Protein AF-A0A954RJ86-F1 (afdb_monomer_lite)

Sequence (97 aa):
MSSAEKCPRCGFANVAAQQMMDEFKQRASEQLKIPASTIGAQTLLLELPVDSLGLVEFVTELERDHNVSLLEQAWSEDVTCGDIVRIVLQSKNPRQD

Foldseek 3Di:
DDDQDADPVQRHRPVLLVVLQVVLLVLCCVQQVAHSVQADLQAQLVNGPGDPVSSVVSLVVLCVVLVFDCVVPNPDRRDGPNNSSVRSVCSVPVDPD

Structure (mmCIF, N/CA/C/O backbone):
data_AF-A0A954RJ86-F1
#
_entry.id   AF-A0A954RJ86-F1
#
loop_
_atom_site.group_PDB
_atom_site.id
_atom_site.type_symbol
_atom_site.label_atom_id
_atom_site.label_alt_id
_atom_site.label_comp_id
_atom_site.label_asym_id
_atom_site.label_entity_id
_atom_site.label_seq_id
_atom_site.pdbx_PDB_ins_code
_atom_site.Cartn_x
_atom_site.Cartn_y
_atom_site.Cartn_z
_atom_site.occupancy
_atom_site.B_iso_or_equiv
_atom_site.auth_seq_id
_atom_site.auth_comp_id
_atom_site.auth_asym_id
_atom_site.auth_atom_id
_atom_site.pdbx_PDB_model_num
ATOM 1 N N . MET A 1 1 ? 31.175 1.217 -5.696 1.00 38.38 1 MET A N 1
ATOM 2 C CA . MET A 1 1 ? 30.484 0.658 -6.876 1.00 38.38 1 MET A CA 1
ATOM 3 C C . MET A 1 1 ? 29.326 -0.169 -6.339 1.00 38.38 1 MET A C 1
ATOM 5 O O . MET A 1 1 ? 29.560 -1.290 -5.916 1.00 38.38 1 MET A O 1
ATOM 9 N N . SER A 1 2 ? 28.133 0.418 -6.201 1.00 41.88 2 SER A N 1
ATOM 10 C CA . SER A 1 2 ? 26.969 -0.306 -5.668 1.00 41.88 2 SER A CA 1
ATOM 11 C C . SER A 1 2 ? 26.276 -1.038 -6.807 1.00 41.88 2 SER A C 1
ATOM 13 O O . SER A 1 2 ? 25.691 -0.409 -7.687 1.00 41.88 2 SER A O 1
ATOM 15 N N . SER A 1 3 ? 26.400 -2.361 -6.810 1.00 43.50 3 SER A N 1
ATOM 16 C CA . SER A 1 3 ? 25.709 -3.250 -7.736 1.00 43.50 3 SER A CA 1
ATOM 17 C C . SER A 1 3 ? 24.202 -3.148 -7.504 1.00 43.50 3 SER A C 1
ATOM 19 O O . SER A 1 3 ? 23.709 -3.482 -6.431 1.00 43.50 3 SER A O 1
ATOM 21 N N . ALA A 1 4 ? 23.467 -2.666 -8.504 1.00 45.81 4 ALA A N 1
ATOM 22 C CA . ALA A 1 4 ? 22.012 -2.715 -8.516 1.00 45.81 4 ALA A CA 1
ATOM 23 C C . ALA A 1 4 ? 21.570 -4.169 -8.747 1.00 45.81 4 ALA A C 1
ATOM 25 O O . ALA A 1 4 ? 21.379 -4.599 -9.884 1.00 45.81 4 ALA A O 1
ATOM 26 N N . GLU A 1 5 ? 21.459 -4.950 -7.673 1.00 52.56 5 GLU A N 1
ATOM 27 C CA . GLU A 1 5 ? 20.905 -6.303 -7.745 1.00 52.56 5 GLU A CA 1
ATOM 28 C C . GLU A 1 5 ? 19.428 -6.215 -8.149 1.00 52.56 5 GLU A C 1
ATOM 30 O O . GLU A 1 5 ? 18.633 -5.528 -7.516 1.00 52.56 5 GLU A O 1
ATOM 35 N N . LYS A 1 6 ? 19.046 -6.839 -9.262 1.00 49.06 6 LYS A N 1
ATOM 36 C CA . LYS A 1 6 ? 17.656 -6.818 -9.734 1.00 49.06 6 LYS A CA 1
ATOM 37 C C . LYS A 1 6 ? 16.764 -7.575 -8.746 1.00 49.06 6 LYS A C 1
ATOM 39 O O . LYS A 1 6 ? 17.154 -8.624 -8.241 1.00 49.06 6 LYS A O 1
ATOM 44 N N . CYS A 1 7 ? 15.562 -7.062 -8.490 1.00 48.47 7 CYS A N 1
ATOM 45 C CA . CYS A 1 7 ? 14.579 -7.720 -7.634 1.00 48.47 7 CYS A CA 1
ATOM 46 C C . CYS A 1 7 ? 14.209 -9.096 -8.228 1.00 48.47 7 CYS A C 1
ATOM 48 O O . CYS A 1 7 ? 13.723 -9.149 -9.363 1.00 48.47 7 CYS A O 1
ATOM 50 N N . PRO A 1 8 ? 14.379 -10.208 -7.489 1.00 50.75 8 PRO A N 1
ATOM 51 C CA . PRO A 1 8 ? 14.182 -11.561 -8.016 1.00 50.75 8 PRO A CA 1
ATOM 52 C C . PRO A 1 8 ? 12.716 -11.899 -8.329 1.00 50.75 8 PRO A C 1
ATOM 54 O O . PRO A 1 8 ? 12.454 -12.894 -8.996 1.00 50.75 8 PRO A O 1
ATOM 57 N N . ARG A 1 9 ? 11.755 -11.077 -7.877 1.00 49.97 9 ARG A N 1
ATOM 58 C CA . ARG A 1 9 ? 10.315 -11.295 -8.099 1.00 49.97 9 ARG A CA 1
ATOM 59 C C . ARG A 1 9 ? 9.753 -10.532 -9.307 1.00 49.97 9 ARG A C 1
ATOM 61 O O . ARG A 1 9 ? 8.703 -10.911 -9.816 1.00 49.97 9 ARG A O 1
ATOM 68 N N . CYS A 1 10 ? 10.423 -9.476 -9.784 1.00 54.00 10 CYS A N 1
ATOM 69 C CA . CYS A 1 10 ? 9.916 -8.650 -10.893 1.00 54.00 10 CYS A CA 1
ATOM 70 C C . CYS A 1 10 ? 10.969 -8.135 -11.893 1.00 54.00 10 CYS A C 1
ATOM 72 O O . CYS A 1 10 ? 10.594 -7.507 -12.876 1.00 54.00 10 CYS A O 1
ATOM 74 N N . GLY A 1 11 ? 12.269 -8.368 -11.681 1.00 54.28 11 GLY A N 1
ATOM 75 C CA . GLY A 1 11 ? 13.332 -7.992 -12.626 1.00 54.28 11 GLY A CA 1
ATOM 76 C C . GLY A 1 11 ? 13.703 -6.500 -12.671 1.00 54.28 11 GLY A C 1
ATOM 77 O O . GLY A 1 11 ? 14.655 -6.142 -13.366 1.00 54.28 11 GLY A O 1
ATOM 78 N N . PHE A 1 12 ? 13.019 -5.634 -11.912 1.00 55.28 12 PHE A N 1
ATOM 79 C CA . PHE A 1 12 ? 13.352 -4.208 -11.783 1.00 55.28 12 PHE A CA 1
ATOM 80 C C . PHE A 1 12 ? 14.617 -3.983 -10.937 1.00 55.28 12 PHE A C 1
ATOM 82 O O . PHE A 1 12 ? 14.952 -4.794 -10.072 1.00 55.28 12 PHE A O 1
ATOM 89 N N . ALA A 1 13 ? 15.322 -2.867 -11.159 1.00 56.00 13 ALA A N 1
ATOM 90 C CA . ALA A 1 13 ? 16.446 -2.461 -10.311 1.00 56.00 13 ALA A CA 1
ATOM 91 C C . ALA A 1 13 ? 15.970 -2.305 -8.853 1.00 56.00 13 ALA A C 1
ATOM 93 O O . ALA A 1 13 ? 15.019 -1.556 -8.622 1.00 56.00 13 ALA A O 1
ATOM 94 N N . ASN A 1 14 ? 16.620 -2.984 -7.890 1.00 64.69 14 ASN A N 1
ATOM 95 C CA . ASN A 1 14 ? 16.238 -3.005 -6.461 1.00 64.69 14 ASN A CA 1
ATOM 96 C C . ASN A 1 14 ? 15.806 -1.637 -5.927 1.00 64.69 14 ASN A C 1
ATOM 98 O O . ASN A 1 14 ? 14.842 -1.513 -5.185 1.00 64.69 14 ASN A O 1
ATOM 102 N N . VAL A 1 15 ? 16.544 -0.605 -6.335 1.00 69.31 15 VAL A N 1
ATOM 103 C CA . VAL A 1 15 ? 16.436 0.747 -5.796 1.00 69.31 15 VAL 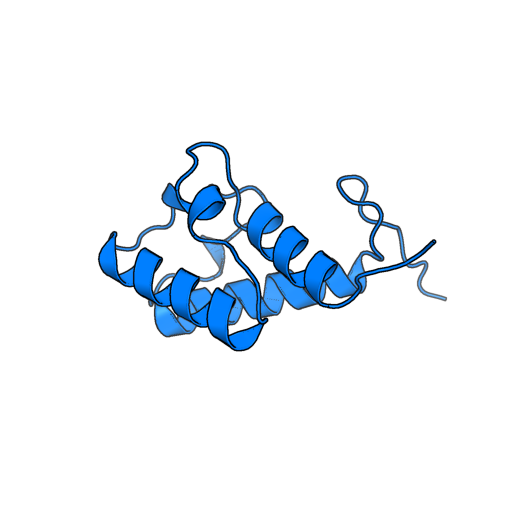A CA 1
ATOM 104 C C . VAL A 1 15 ? 15.098 1.397 -6.141 1.00 69.31 15 VAL A C 1
ATOM 106 O O . VAL A 1 15 ? 14.487 1.983 -5.260 1.00 69.31 15 VAL A O 1
ATOM 109 N N . ALA A 1 16 ? 14.600 1.253 -7.374 1.00 75.69 16 ALA A N 1
ATOM 110 C CA . ALA A 1 16 ? 13.335 1.875 -7.779 1.00 75.69 16 ALA A CA 1
ATOM 111 C C . ALA A 1 16 ? 12.129 1.211 -7.097 1.00 75.69 16 ALA A C 1
ATOM 113 O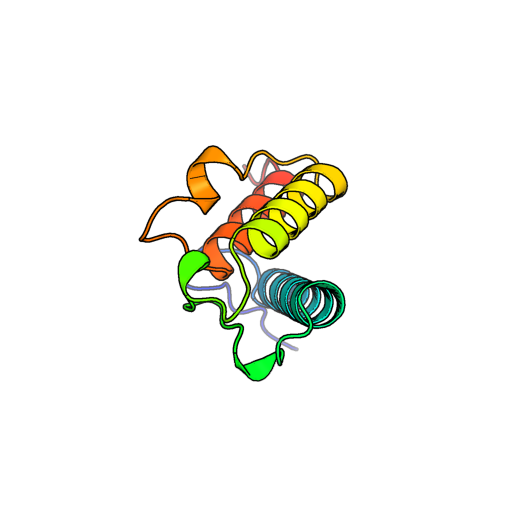 O . ALA A 1 16 ? 11.202 1.891 -6.667 1.00 75.69 16 ALA A O 1
ATOM 114 N N . ALA A 1 17 ? 12.164 -0.119 -6.963 1.00 78.75 17 ALA A N 1
ATOM 115 C CA . ALA A 1 17 ? 11.133 -0.863 -6.248 1.00 78.75 17 ALA A CA 1
ATOM 116 C C . ALA A 1 17 ? 11.145 -0.552 -4.748 1.00 78.75 17 ALA A C 1
ATOM 118 O O . ALA A 1 17 ? 10.087 -0.337 -4.163 1.00 78.75 17 ALA A O 1
ATOM 119 N N . GLN A 1 18 ? 12.334 -0.472 -4.146 1.00 83.06 18 GLN A N 1
ATOM 120 C CA . GLN A 1 18 ? 12.491 -0.113 -2.741 1.00 83.06 18 GLN A CA 1
ATOM 121 C C . GLN A 1 18 ? 12.014 1.319 -2.471 1.00 83.06 18 GLN A C 1
ATOM 123 O O . GLN A 1 18 ? 11.213 1.517 -1.567 1.00 83.06 18 GLN A O 1
ATOM 128 N N . GLN A 1 19 ? 12.421 2.290 -3.294 1.00 85.94 19 GLN A N 1
ATOM 129 C CA . GLN A 1 19 ? 11.980 3.686 -3.180 1.00 85.94 19 GLN A CA 1
ATOM 130 C C . GLN A 1 19 ? 10.460 3.814 -3.298 1.00 85.94 19 GLN A C 1
ATOM 132 O O . GLN A 1 19 ? 9.833 4.449 -2.459 1.00 85.94 19 GLN A O 1
ATOM 137 N N . MET A 1 20 ? 9.852 3.157 -4.289 1.00 88.06 20 MET A N 1
ATOM 138 C CA . MET A 1 20 ? 8.398 3.191 -4.459 1.00 88.06 20 MET A CA 1
ATOM 139 C C . MET A 1 20 ? 7.656 2.485 -3.327 1.00 88.06 20 MET A C 1
ATOM 141 O O . MET A 1 20 ? 6.582 2.925 -2.930 1.00 88.06 20 MET A O 1
ATOM 145 N N . MET A 1 21 ? 8.227 1.414 -2.775 1.00 92.31 21 MET A N 1
ATOM 146 C CA . MET A 1 21 ? 7.675 0.781 -1.585 1.00 92.31 21 MET A CA 1
ATOM 147 C C . MET A 1 21 ? 7.760 1.718 -0.376 1.00 92.31 21 MET A C 1
ATOM 149 O O . MET A 1 21 ? 6.802 1.800 0.383 1.00 92.31 21 MET A O 1
ATOM 153 N N . ASP A 1 22 ? 8.867 2.435 -0.189 1.00 91.12 22 ASP A N 1
ATOM 154 C CA . ASP A 1 22 ? 9.025 3.377 0.921 1.00 91.12 22 ASP A CA 1
ATOM 155 C C . ASP A 1 22 ? 8.053 4.565 0.794 1.00 91.12 22 ASP A C 1
ATOM 157 O O . ASP A 1 22 ? 7.392 4.915 1.772 1.00 91.12 22 ASP A O 1
ATOM 161 N N . GLU A 1 23 ? 7.868 5.103 -0.417 1.00 90.06 23 GLU A N 1
ATOM 162 C CA . GLU A 1 23 ? 6.843 6.115 -0.722 1.00 90.06 23 GLU A CA 1
ATOM 163 C C . GLU A 1 23 ? 5.427 5.595 -0.437 1.00 90.06 23 GLU A C 1
ATOM 165 O O . GLU A 1 23 ? 4.639 6.262 0.238 1.00 90.06 23 GLU A O 1
ATOM 170 N N . PHE A 1 24 ? 5.110 4.377 -0.892 1.00 92.19 24 PHE A N 1
ATOM 171 C CA . PHE A 1 24 ? 3.827 3.728 -0.626 1.00 92.19 24 PHE A CA 1
ATOM 172 C C . PHE A 1 24 ? 3.577 3.589 0.879 1.00 92.19 24 PHE A C 1
ATOM 174 O O . PHE A 1 24 ? 2.502 3.943 1.361 1.00 92.19 24 PHE A O 1
ATOM 181 N N . LYS A 1 25 ? 4.573 3.112 1.639 1.00 93.81 25 LYS A N 1
ATOM 182 C CA . LYS A 1 25 ? 4.477 2.952 3.098 1.00 93.81 25 LYS A CA 1
ATOM 183 C C . LYS A 1 25 ? 4.252 4.278 3.799 1.00 93.81 25 LYS A C 1
ATOM 185 O O . LYS A 1 25 ? 3.409 4.346 4.690 1.00 93.81 25 LYS A O 1
ATOM 190 N N . GLN A 1 26 ? 5.014 5.304 3.427 1.00 91.75 26 GLN A N 1
ATOM 191 C CA . GLN A 1 26 ? 4.889 6.623 4.029 1.00 91.75 26 GLN A CA 1
ATOM 192 C C . GLN A 1 26 ? 3.485 7.178 3.791 1.00 91.75 26 GLN A C 1
ATOM 194 O O . GLN A 1 26 ? 2.799 7.547 4.741 1.00 91.75 26 GLN A O 1
ATOM 199 N N . ARG A 1 27 ? 3.019 7.144 2.541 1.00 91.44 27 ARG A N 1
ATOM 200 C CA . ARG A 1 27 ? 1.708 7.673 2.179 1.00 91.44 27 ARG A CA 1
ATOM 201 C C . ARG A 1 27 ? 0.565 6.903 2.835 1.00 91.44 27 ARG A C 1
ATOM 203 O O . ARG A 1 27 ? -0.329 7.516 3.407 1.00 91.44 27 ARG A O 1
ATOM 210 N N . ALA A 1 28 ? 0.611 5.573 2.801 1.00 91.75 28 ALA A N 1
ATOM 211 C CA . ALA A 1 28 ? -0.370 4.731 3.481 1.00 91.75 28 ALA A CA 1
ATOM 212 C C . ALA A 1 28 ? -0.379 4.989 4.994 1.00 91.75 28 ALA A C 1
ATOM 214 O O . ALA A 1 28 ? -1.442 5.075 5.599 1.00 91.75 28 ALA A O 1
ATOM 215 N N . SER A 1 29 ? 0.791 5.167 5.613 1.00 93.69 29 SER A N 1
ATOM 216 C CA . SER A 1 29 ? 0.890 5.472 7.041 1.00 93.69 29 SER A CA 1
ATOM 217 C C . SER A 1 29 ? 0.271 6.829 7.390 1.00 93.69 29 SER A C 1
ATOM 219 O O . SER A 1 29 ? -0.471 6.927 8.366 1.00 93.69 29 SER A O 1
ATOM 221 N N . GLU A 1 30 ? 0.525 7.857 6.578 1.00 92.62 30 GLU A N 1
ATOM 222 C CA . GLU A 1 30 ? -0.002 9.211 6.778 1.00 92.62 30 GLU A CA 1
ATOM 223 C C . GLU A 1 30 ? -1.517 9.292 6.539 1.00 92.62 30 GLU A C 1
ATOM 225 O O . GLU A 1 30 ? -2.238 9.876 7.350 1.00 92.62 30 GLU A O 1
ATOM 230 N N . GLN A 1 31 ? -2.012 8.685 5.457 1.00 92.50 31 GLN A N 1
ATOM 231 C CA . GLN A 1 31 ? -3.425 8.753 5.075 1.00 92.50 31 GLN A CA 1
ATOM 232 C C . GLN A 1 31 ? -4.301 7.823 5.912 1.00 92.50 31 GLN A C 1
ATOM 234 O O . GLN A 1 31 ? -5.325 8.247 6.447 1.00 92.50 31 GLN A O 1
ATOM 239 N N . LEU A 1 32 ? -3.876 6.568 6.077 1.00 93.00 32 LEU A N 1
ATOM 240 C CA . LEU A 1 32 ? -4.654 5.551 6.787 1.00 93.00 32 LEU A CA 1
ATOM 241 C C . LEU A 1 32 ? -4.421 5.584 8.300 1.00 93.00 32 LEU A C 1
ATOM 243 O O . LEU A 1 32 ? -5.097 4.877 9.043 1.00 93.00 32 LEU A O 1
ATOM 247 N N . LYS A 1 33 ? -3.467 6.399 8.773 1.00 92.69 33 LYS A N 1
ATOM 248 C CA . LYS A 1 33 ? -3.079 6.516 10.189 1.00 92.69 33 LYS A CA 1
ATOM 249 C C . LYS A 1 33 ? -2.649 5.181 10.808 1.00 92.69 33 LYS A C 1
ATOM 251 O O . LYS A 1 33 ? -2.821 4.962 12.007 1.00 92.69 33 LYS A O 1
ATOM 256 N N . ILE A 1 34 ? -2.058 4.304 9.998 1.00 92.62 34 ILE A N 1
ATOM 257 C CA . ILE A 1 34 ? -1.508 3.015 10.433 1.00 92.62 34 ILE A CA 1
ATOM 258 C C . ILE A 1 34 ? 0.020 3.090 10.538 1.00 92.62 34 ILE A C 1
ATOM 260 O O . ILE A 1 34 ? 0.647 3.873 9.825 1.00 92.62 34 ILE A O 1
ATOM 264 N N . PRO A 1 35 ? 0.677 2.284 11.385 1.00 92.25 35 PRO A N 1
ATOM 265 C CA . PRO A 1 35 ? 2.134 2.278 11.454 1.00 92.25 35 PRO A CA 1
ATOM 266 C C . PRO A 1 35 ? 2.752 1.724 10.164 1.00 92.25 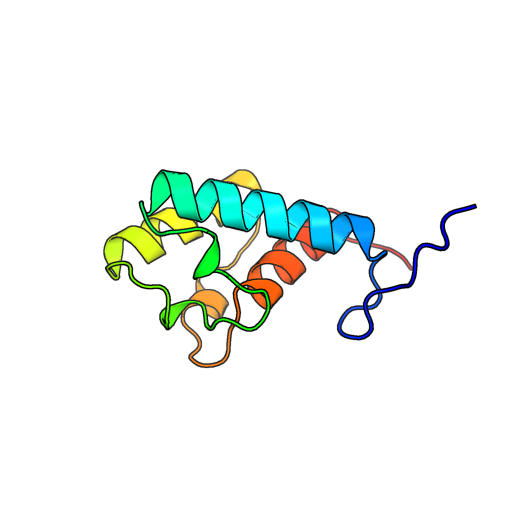35 PRO A C 1
ATOM 268 O O . PRO A 1 35 ? 2.418 0.613 9.752 1.00 92.25 35 PRO A O 1
ATOM 271 N N . ALA A 1 36 ? 3.728 2.423 9.575 1.00 90.38 36 ALA A N 1
ATOM 272 C CA . ALA A 1 36 ? 4.458 1.949 8.390 1.00 90.38 36 ALA A CA 1
ATOM 273 C C . ALA A 1 36 ? 5.121 0.564 8.577 1.00 90.38 36 ALA A C 1
ATOM 275 O O . ALA A 1 36 ? 5.360 -0.149 7.605 1.00 90.38 36 ALA A O 1
ATOM 276 N N . SER A 1 37 ? 5.392 0.154 9.823 1.00 89.19 37 SER A N 1
ATOM 277 C CA . SER A 1 37 ? 5.903 -1.182 10.165 1.00 89.19 37 SER A CA 1
ATOM 278 C C . SER A 1 37 ? 4.921 -2.320 9.867 1.00 89.19 37 SER A C 1
ATOM 280 O O . SER A 1 37 ? 5.357 -3.456 9.706 1.00 89.19 37 SER A O 1
ATOM 282 N N . THR A 1 38 ? 3.620 -2.031 9.767 1.00 89.88 38 THR A N 1
ATOM 283 C CA . THR A 1 38 ? 2.580 -3.008 9.387 1.00 89.88 38 THR A CA 1
ATOM 284 C C . THR A 1 38 ? 2.509 -3.236 7.875 1.00 89.88 38 THR A C 1
ATOM 286 O O . THR A 1 38 ? 1.881 -4.185 7.416 1.00 89.88 38 THR A O 1
ATOM 289 N N . ILE A 1 39 ? 3.196 -2.396 7.095 1.00 92.38 39 ILE A N 1
ATOM 290 C CA . ILE A 1 39 ? 3.121 -2.366 5.640 1.00 92.38 39 ILE A CA 1
ATOM 291 C C . ILE A 1 39 ? 4.401 -2.978 5.063 1.00 92.38 39 ILE A C 1
ATOM 293 O O . ILE A 1 39 ? 5.479 -2.375 5.062 1.00 92.38 39 ILE A O 1
ATOM 297 N N . GLY A 1 40 ? 4.291 -4.201 4.556 1.00 91.56 40 GLY A N 1
ATOM 298 C CA . GLY A 1 40 ? 5.366 -4.932 3.896 1.00 91.56 40 GLY A CA 1
ATOM 299 C C . GLY A 1 40 ? 5.023 -5.266 2.449 1.00 91.56 40 GLY A C 1
ATOM 300 O O . GLY A 1 40 ? 3.859 -5.326 2.073 1.00 91.56 40 GLY A O 1
ATOM 301 N N . ALA A 1 41 ? 6.039 -5.546 1.629 1.00 90.81 41 ALA A N 1
ATOM 302 C CA . ALA A 1 41 ? 5.828 -5.963 0.238 1.00 90.81 41 ALA A CA 1
ATOM 303 C C . ALA A 1 41 ? 5.034 -7.282 0.119 1.00 90.81 41 ALA A C 1
ATOM 305 O O . ALA A 1 41 ? 4.409 -7.537 -0.906 1.00 90.81 41 ALA A O 1
ATOM 306 N N . GLN A 1 42 ? 5.057 -8.107 1.170 1.00 92.31 42 GLN A N 1
ATOM 307 C CA . GLN A 1 42 ? 4.328 -9.374 1.263 1.00 92.31 42 GLN A CA 1
ATOM 308 C C . GLN A 1 42 ? 3.006 -9.257 2.034 1.00 92.31 42 GLN A C 1
ATOM 310 O O . GLN A 1 42 ? 2.277 -10.238 2.093 1.00 92.31 42 GLN A O 1
ATOM 315 N N . THR A 1 43 ? 2.715 -8.102 2.641 1.00 93.44 43 THR A N 1
ATOM 316 C CA . THR A 1 43 ? 1.453 -7.878 3.355 1.00 93.44 43 THR A CA 1
ATOM 317 C C . THR A 1 43 ? 0.323 -7.833 2.338 1.00 93.44 43 THR A C 1
ATOM 319 O O . THR A 1 43 ? 0.435 -7.102 1.349 1.00 93.44 43 THR A O 1
ATOM 322 N N . LEU A 1 44 ? -0.739 -8.603 2.569 1.00 94.31 44 LEU A N 1
ATOM 323 C CA . LEU A 1 44 ? -1.939 -8.543 1.742 1.00 94.31 44 LEU A CA 1
ATOM 324 C C . LEU A 1 44 ? -2.606 -7.180 1.909 1.00 94.31 44 LEU A C 1
ATOM 326 O O . LEU A 1 44 ? -2.686 -6.648 3.016 1.00 94.31 44 LEU A O 1
ATOM 330 N N . LEU A 1 45 ? -3.095 -6.609 0.810 1.00 92.56 45 LEU A N 1
ATOM 331 C CA . LEU A 1 45 ? -3.706 -5.283 0.835 1.00 92.56 45 LEU A CA 1
ATOM 332 C C . LEU A 1 45 ? -4.933 -5.251 1.764 1.00 92.56 45 LEU A C 1
ATOM 334 O O . LEU A 1 45 ? -5.121 -4.293 2.510 1.00 92.56 45 LEU A O 1
ATOM 338 N N . LEU A 1 46 ? -5.712 -6.336 1.769 1.00 92.50 46 LEU A N 1
ATOM 339 C CA . LEU A 1 46 ? -6.898 -6.506 2.614 1.00 92.50 46 LEU A CA 1
ATOM 340 C C . LEU A 1 46 ? -6.579 -6.802 4.091 1.00 92.50 46 LEU A C 1
ATOM 342 O O . LEU A 1 46 ? -7.472 -6.720 4.928 1.00 92.50 46 LEU A O 1
ATOM 346 N N . GLU A 1 47 ? -5.329 -7.134 4.430 1.00 93.31 47 GLU A N 1
ATOM 347 C CA . GLU A 1 47 ? -4.890 -7.353 5.820 1.00 93.31 47 GLU A CA 1
ATOM 348 C C . GLU A 1 47 ? -4.407 -6.066 6.503 1.00 93.31 47 GLU A C 1
ATOM 350 O O . GLU A 1 47 ? -4.034 -6.085 7.681 1.00 93.31 47 GLU A O 1
ATOM 355 N N . LEU A 1 48 ? -4.386 -4.938 5.787 1.00 92.56 48 LEU A N 1
ATOM 356 C CA . LEU A 1 48 ? -4.028 -3.660 6.388 1.00 92.56 48 LEU A CA 1
ATOM 357 C C . LEU A 1 48 ? -5.020 -3.306 7.512 1.00 92.56 48 LEU A C 1
ATOM 359 O O . LEU A 1 48 ? -6.227 -3.464 7.335 1.00 92.56 48 LEU A O 1
ATOM 363 N N . PRO A 1 49 ? -4.542 -2.798 8.666 1.00 92.75 49 PRO A N 1
ATOM 364 C CA . PRO A 1 49 ? -5.383 -2.485 9.822 1.00 92.75 49 PRO A CA 1
ATOM 365 C C . PRO A 1 49 ? -6.140 -1.157 9.631 1.00 92.75 49 PRO A C 1
ATOM 367 O O . PRO A 1 49 ? -5.988 -0.219 10.412 1.00 92.75 49 PRO A O 1
ATOM 370 N N . VAL A 1 50 ? -6.933 -1.075 8.567 1.00 92.69 50 VAL A N 1
ATOM 371 C CA . VAL A 1 50 ? -7.748 0.070 8.154 1.00 92.69 50 VAL A CA 1
ATOM 372 C C . VAL A 1 50 ? -9.169 -0.413 7.869 1.00 92.69 50 VAL A C 1
ATOM 374 O O . VAL A 1 50 ? -9.394 -1.592 7.601 1.00 92.69 50 VAL A O 1
ATOM 377 N N . ASP A 1 51 ? -10.147 0.483 7.940 1.00 92.00 51 ASP A N 1
ATOM 378 C CA . ASP A 1 51 ? -11.487 0.155 7.470 1.00 92.00 51 ASP A CA 1
ATOM 379 C C . ASP A 1 51 ? -11.561 0.083 5.931 1.00 92.00 51 ASP A C 1
ATOM 381 O O . ASP A 1 51 ? -10.697 0.571 5.196 1.00 92.00 51 ASP A O 1
ATOM 385 N N . SER A 1 52 ? -12.624 -0.548 5.430 1.00 89.62 52 SER A N 1
ATOM 386 C CA . SER A 1 52 ? -12.841 -0.726 3.993 1.00 89.62 52 SER A CA 1
ATOM 387 C C . SER A 1 52 ? -12.946 0.594 3.228 1.00 89.62 52 SER A C 1
ATOM 389 O O . SER A 1 52 ? -12.578 0.637 2.059 1.00 89.62 52 SER A O 1
ATOM 391 N N . LEU A 1 53 ? -13.458 1.661 3.852 1.00 91.62 53 LEU A N 1
ATOM 392 C CA . LEU A 1 53 ? -13.628 2.950 3.184 1.00 91.62 53 LEU A CA 1
ATOM 393 C C . LEU A 1 53 ? -12.272 3.633 2.992 1.00 91.62 53 LEU A C 1
ATOM 395 O O . LEU A 1 53 ? -11.951 4.030 1.876 1.00 91.62 53 LEU A O 1
ATOM 399 N N . GLY A 1 54 ? -11.453 3.685 4.041 1.00 92.56 54 GLY A N 1
ATOM 400 C CA . GLY A 1 54 ? -10.101 4.227 3.984 1.00 92.56 54 GLY A CA 1
ATOM 401 C C . GLY A 1 54 ? -9.234 3.483 2.973 1.00 92.56 54 GLY A C 1
ATOM 402 O O . GLY A 1 54 ? -8.485 4.111 2.227 1.00 92.56 54 GLY A O 1
ATOM 403 N N . LEU A 1 55 ? -9.381 2.156 2.866 1.00 92.06 55 LEU A N 1
ATOM 404 C CA . LEU A 1 55 ? -8.669 1.389 1.843 1.00 92.06 55 LEU A CA 1
ATOM 405 C C . LEU A 1 55 ? -9.112 1.754 0.415 1.00 92.06 55 LEU A C 1
ATOM 407 O O . LEU A 1 55 ? -8.262 1.928 -0.458 1.00 92.06 55 LEU A O 1
ATOM 411 N N . VAL A 1 56 ? -10.420 1.907 0.173 1.00 92.25 56 VAL A N 1
ATOM 412 C CA . VAL A 1 56 ? -10.961 2.346 -1.129 1.00 92.25 56 VAL A CA 1
ATOM 413 C C . VAL A 1 56 ? -10.452 3.737 -1.494 1.00 92.25 56 VAL A C 1
ATOM 415 O O . VAL A 1 56 ? -10.009 3.946 -2.625 1.00 92.25 56 VAL A O 1
ATOM 418 N N . GLU A 1 57 ? -10.499 4.683 -0.556 1.00 93.06 57 GLU A N 1
ATOM 419 C CA . GLU A 1 57 ? -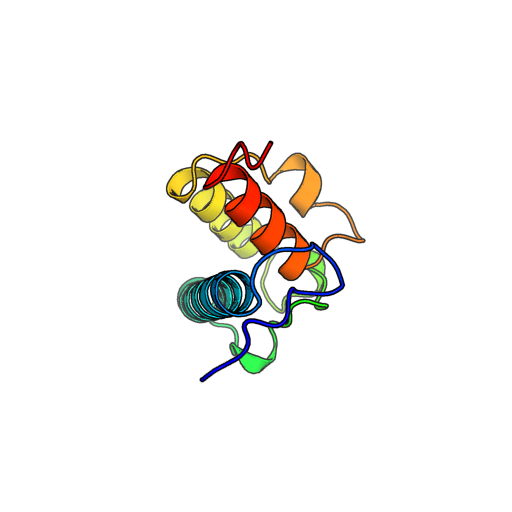10.026 6.055 -0.760 1.00 93.06 57 GLU A CA 1
ATOM 420 C C . GLU A 1 57 ? -8.537 6.070 -1.119 1.00 93.06 57 GLU A C 1
ATOM 422 O O . GLU A 1 57 ? -8.151 6.655 -2.132 1.00 93.06 57 GLU A O 1
ATOM 427 N N . PHE A 1 58 ? -7.720 5.334 -0.363 1.00 93.38 58 PHE A N 1
ATOM 428 C CA . PHE A 1 58 ? -6.285 5.214 -0.604 1.00 93.38 58 PHE A CA 1
ATOM 429 C C . PHE A 1 58 ? -5.957 4.632 -1.986 1.00 93.38 58 PHE A C 1
ATOM 431 O O . PHE A 1 58 ? -5.135 5.186 -2.719 1.00 93.38 58 PHE A O 1
ATOM 438 N N . VAL A 1 59 ? -6.618 3.537 -2.379 1.00 92.38 59 VAL A N 1
ATOM 439 C CA . VAL A 1 59 ? -6.420 2.920 -3.703 1.00 92.38 59 VAL A CA 1
ATOM 440 C C . VAL A 1 59 ? -6.855 3.871 -4.820 1.00 92.38 59 VAL A C 1
ATOM 442 O O . VAL A 1 59 ? -6.124 4.036 -5.794 1.00 92.38 59 VAL A O 1
ATOM 445 N N . THR A 1 60 ? -7.995 4.546 -4.661 1.00 91.94 60 THR A N 1
ATOM 446 C CA . THR A 1 60 ? -8.515 5.509 -5.647 1.00 91.94 60 THR A CA 1
ATOM 447 C C . THR A 1 60 ? -7.564 6.696 -5.841 1.00 91.94 60 THR A C 1
ATOM 449 O O . THR A 1 60 ? -7.381 7.188 -6.958 1.00 91.94 60 THR A O 1
ATOM 452 N N . GLU A 1 61 ? -6.938 7.177 -4.766 1.00 91.88 61 GLU A N 1
ATOM 453 C CA . GLU A 1 61 ? -5.924 8.227 -4.856 1.00 91.88 61 GLU A CA 1
ATOM 454 C C . GLU A 1 61 ? -4.645 7.750 -5.549 1.00 91.88 61 GLU A C 1
ATOM 456 O O . GLU A 1 61 ? -4.113 8.466 -6.396 1.00 91.88 61 GLU A O 1
ATOM 461 N N . LEU A 1 62 ? -4.169 6.539 -5.244 1.00 90.62 62 LEU A N 1
ATOM 462 C CA . LEU A 1 62 ? -3.013 5.951 -5.927 1.00 90.62 62 LEU A CA 1
ATOM 463 C C . LEU A 1 62 ? -3.252 5.784 -7.430 1.00 90.62 62 LEU A C 1
ATOM 465 O O . LEU A 1 62 ? -2.363 6.087 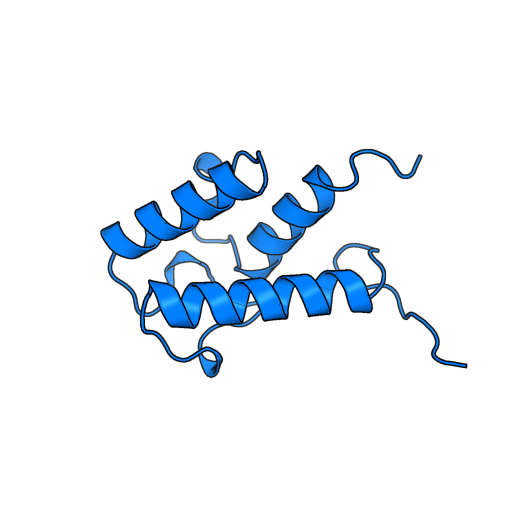-8.229 1.00 90.62 62 LEU A O 1
ATOM 469 N N . GLU A 1 63 ? -4.444 5.328 -7.818 1.00 91.31 63 GLU A N 1
ATOM 470 C CA . GLU A 1 63 ? -4.855 5.241 -9.220 1.00 91.31 63 GLU A CA 1
ATOM 471 C C . GLU A 1 63 ? -4.781 6.592 -9.919 1.00 91.31 63 GLU A C 1
ATOM 473 O O . GLU A 1 63 ? -4.177 6.705 -10.987 1.00 91.31 63 GLU A O 1
ATOM 478 N N . ARG A 1 64 ? -5.359 7.625 -9.299 1.00 90.25 64 ARG A N 1
ATOM 479 C CA . ARG A 1 64 ? -5.377 8.983 -9.846 1.00 90.25 64 ARG A CA 1
ATOM 480 C C . ARG A 1 64 ? -3.969 9.550 -9.997 1.00 90.25 64 ARG A C 1
ATOM 482 O O . ARG A 1 64 ? -3.644 10.100 -11.046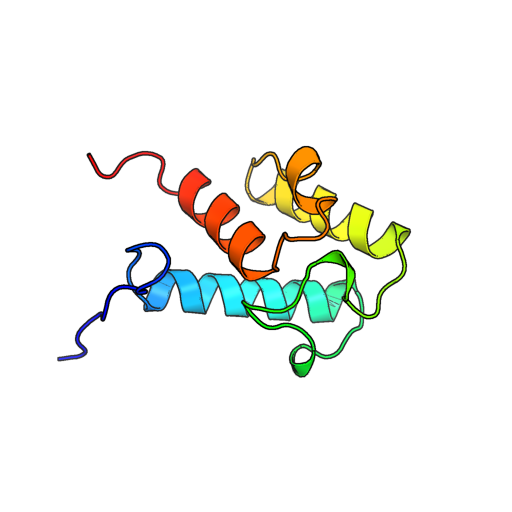 1.00 90.25 64 ARG A O 1
ATOM 489 N N . ASP A 1 65 ? -3.139 9.403 -8.973 1.00 89.81 65 ASP A N 1
ATOM 490 C CA . ASP A 1 65 ? -1.818 10.032 -8.922 1.00 89.81 65 ASP A CA 1
ATOM 491 C C . ASP A 1 65 ? -0.791 9.352 -9.825 1.00 89.81 65 ASP A C 1
ATOM 493 O O . ASP A 1 65 ? 0.166 9.983 -10.283 1.00 89.81 65 ASP A O 1
ATOM 497 N N . HIS A 1 66 ? -0.975 8.061 -10.094 1.00 87.06 66 HIS A N 1
ATOM 498 C CA . HIS A 1 66 ? -0.099 7.299 -10.979 1.00 87.06 66 HIS A CA 1
ATOM 499 C C . HIS A 1 66 ? -0.722 6.991 -12.340 1.00 87.06 66 HIS A C 1
ATOM 501 O O . HIS A 1 66 ? -0.045 6.412 -13.186 1.00 87.06 66 HIS A O 1
ATOM 507 N N . ASN A 1 67 ? -1.959 7.433 -12.578 1.00 88.50 67 ASN A N 1
ATOM 508 C CA . ASN A 1 67 ? -2.726 7.168 -13.791 1.00 88.50 67 ASN A CA 1
ATOM 509 C C . ASN A 1 67 ? -2.762 5.662 -14.131 1.00 88.50 67 ASN A C 1
ATOM 511 O O . ASN A 1 67 ? -2.479 5.253 -15.259 1.00 88.50 67 ASN A O 1
ATOM 515 N N . VAL A 1 68 ? -3.073 4.845 -13.119 1.00 88.69 68 VAL A N 1
ATOM 516 C CA . VAL A 1 68 ? -3.169 3.377 -13.198 1.00 88.69 68 VAL A CA 1
ATOM 517 C C . VAL A 1 68 ? -4.572 2.888 -12.880 1.00 88.69 68 VAL A C 1
ATOM 519 O O . VAL A 1 68 ? -5.340 3.588 -12.234 1.00 88.69 68 VAL A O 1
ATOM 522 N N . SER A 1 69 ? -4.880 1.662 -13.306 1.00 88.12 69 SER A N 1
ATOM 523 C CA . SER A 1 69 ? -6.069 0.934 -12.866 1.00 88.12 69 SER A CA 1
ATOM 524 C C . SER A 1 69 ? -5.638 -0.181 -11.914 1.00 88.12 69 SER A C 1
ATOM 526 O O . SER A 1 69 ? -4.884 -1.069 -12.306 1.00 88.12 69 SER A O 1
ATOM 528 N N . LEU A 1 70 ? -6.072 -0.072 -10.662 1.00 84.94 70 LEU A N 1
ATOM 529 C CA . LEU A 1 70 ? -5.795 -0.956 -9.532 1.00 84.94 70 LEU A CA 1
ATOM 530 C C . LEU A 1 70 ? -7.072 -1.571 -8.961 1.00 84.94 70 LEU A C 1
ATOM 532 O O . LEU A 1 70 ? -6.991 -2.663 -8.412 1.00 84.94 70 LEU A O 1
ATOM 536 N N . LEU A 1 71 ? -8.230 -0.905 -9.058 1.00 78.06 71 LEU A N 1
ATOM 537 C CA . LEU A 1 71 ? -9.454 -1.290 -8.350 1.00 78.06 71 LEU A CA 1
ATOM 538 C C . LEU A 1 71 ? -9.857 -2.744 -8.607 1.00 78.06 71 LEU A C 1
ATOM 540 O O . LEU A 1 71 ? -10.222 -3.430 -7.668 1.00 78.06 71 LEU A O 1
ATOM 544 N N . GLU A 1 72 ? -9.745 -3.265 -9.829 1.00 78.94 72 GLU A N 1
ATOM 545 C CA . GLU A 1 72 ? -10.101 -4.670 -10.089 1.00 78.94 72 GLU A CA 1
ATOM 546 C C . GLU A 1 72 ? -9.163 -5.671 -9.397 1.00 78.94 72 GLU A C 1
ATOM 548 O O . GLU A 1 72 ? -9.592 -6.752 -9.005 1.00 78.94 72 GLU A O 1
ATOM 553 N N . GLN A 1 73 ? -7.889 -5.318 -9.229 1.00 82.31 73 GLN A N 1
ATOM 554 C CA . GLN A 1 73 ? -6.871 -6.200 -8.652 1.00 82.31 73 GLN A CA 1
ATOM 555 C C . GLN A 1 73 ? -6.781 -6.034 -7.133 1.00 82.31 73 GLN A C 1
ATOM 557 O O . GLN A 1 73 ? -6.602 -7.009 -6.415 1.00 82.31 73 GLN A O 1
ATOM 562 N N . ALA A 1 74 ? -6.943 -4.810 -6.630 1.00 82.69 74 ALA A N 1
ATOM 563 C CA . ALA A 1 74 ? -6.813 -4.456 -5.220 1.00 82.69 74 ALA A CA 1
ATOM 564 C C . ALA A 1 74 ? -7.762 -5.247 -4.303 1.00 82.69 74 ALA A C 1
ATOM 566 O O . ALA A 1 74 ? -7.441 -5.476 -3.140 1.00 82.69 74 ALA A O 1
ATOM 567 N N . TRP A 1 75 ? -8.909 -5.689 -4.822 1.00 87.81 75 TRP A N 1
ATOM 568 C CA . TRP A 1 75 ? -9.896 -6.456 -4.055 1.00 87.81 75 TRP A CA 1
ATOM 569 C C . TRP A 1 75 ? -9.680 -7.970 -4.091 1.00 87.81 75 TRP A C 1
ATOM 571 O O . TRP A 1 75 ? -10.474 -8.707 -3.508 1.00 87.81 75 TRP A O 1
ATOM 581 N N . SER A 1 76 ? -8.632 -8.447 -4.764 1.00 88.69 76 SER A N 1
ATOM 582 C CA . SER A 1 76 ? -8.281 -9.863 -4.756 1.00 88.69 76 SER A CA 1
ATOM 583 C C . SER A 1 76 ? -7.614 -10.255 -3.434 1.00 88.69 76 SER A C 1
ATOM 585 O O . SER A 1 76 ? -6.760 -9.534 -2.917 1.00 88.69 76 SER A O 1
ATOM 587 N N . GLU A 1 77 ? -7.977 -11.421 -2.895 1.00 89.25 77 GLU A N 1
ATOM 588 C CA . GLU A 1 77 ? -7.486 -11.917 -1.596 1.00 89.25 77 GLU A CA 1
ATOM 589 C C . GLU A 1 77 ? -5.988 -12.267 -1.593 1.00 89.25 77 GLU A C 1
ATOM 591 O O . GLU A 1 77 ? -5.401 -12.474 -0.535 1.00 89.25 77 GLU A O 1
ATOM 596 N N . ASP A 1 78 ? -5.358 -12.333 -2.764 1.00 91.44 78 ASP A N 1
ATOM 597 C CA . ASP A 1 78 ? -3.950 -12.680 -2.955 1.00 91.44 78 ASP A CA 1
ATOM 598 C C . ASP A 1 78 ? -3.053 -11.480 -3.301 1.00 91.44 78 ASP A C 1
ATOM 600 O O . ASP A 1 78 ? -1.836 -11.643 -3.429 1.00 91.44 78 ASP A O 1
ATOM 604 N N . VAL A 1 79 ? -3.617 -10.274 -3.430 1.00 92.31 79 VAL A N 1
ATOM 605 C CA . VAL A 1 79 ? -2.859 -9.086 -3.834 1.00 92.31 79 VAL A CA 1
ATOM 606 C C . VAL A 1 79 ? -2.137 -8.461 -2.651 1.00 92.31 79 VAL A C 1
ATOM 608 O O . VAL A 1 79 ? -2.739 -8.066 -1.649 1.00 92.31 79 VAL A O 1
ATOM 611 N N . THR A 1 80 ? -0.814 -8.331 -2.781 1.00 94.38 80 THR A N 1
ATOM 612 C CA . THR A 1 80 ? 0.022 -7.688 -1.765 1.00 94.38 80 THR A CA 1
ATOM 613 C C . THR A 1 80 ? 0.255 -6.208 -2.056 1.00 94.38 80 THR A C 1
ATOM 615 O O . THR A 1 80 ? 0.158 -5.743 -3.194 1.00 94.38 80 THR A O 1
ATOM 618 N N . CYS A 1 81 ? 0.686 -5.449 -1.045 1.00 93.25 81 CYS A N 1
ATOM 619 C CA . CYS A 1 81 ? 1.171 -4.079 -1.245 1.00 93.25 81 CYS A CA 1
ATOM 620 C C . CYS A 1 81 ? 2.308 -4.012 -2.287 1.00 93.25 81 CYS A C 1
ATOM 622 O O . CYS A 1 81 ? 2.416 -3.048 -3.043 1.00 93.25 81 CYS A O 1
ATOM 624 N N . GLY A 1 82 ? 3.148 -5.051 -2.360 1.00 91.75 82 GLY A N 1
ATOM 625 C CA . GLY A 1 82 ? 4.201 -5.163 -3.370 1.00 91.75 82 GLY A CA 1
ATOM 626 C C . GLY A 1 82 ? 3.662 -5.324 -4.794 1.00 91.75 82 GLY A C 1
ATOM 627 O O . GLY A 1 82 ? 4.261 -4.789 -5.729 1.00 91.75 82 GLY A O 1
ATOM 628 N N . ASP A 1 83 ? 2.529 -6.006 -4.974 1.00 91.75 83 ASP A N 1
ATOM 629 C CA . ASP A 1 83 ? 1.868 -6.116 -6.276 1.00 91.75 83 ASP A CA 1
ATOM 630 C C . ASP A 1 83 ? 1.302 -4.768 -6.735 1.00 91.75 83 ASP A C 1
ATOM 632 O O . ASP A 1 83 ? 1.501 -4.397 -7.893 1.00 91.75 83 ASP A O 1
ATOM 636 N N . ILE A 1 84 ? 0.712 -3.986 -5.822 1.00 91.94 84 ILE A N 1
ATOM 637 C CA . ILE A 1 84 ? 0.266 -2.610 -6.103 1.00 91.94 84 ILE A CA 1
ATOM 638 C C . ILE A 1 84 ? 1.440 -1.735 -6.549 1.00 91.94 84 ILE A C 1
ATOM 640 O O . ILE A 1 84 ? 1.389 -1.101 -7.605 1.00 91.94 84 ILE A O 1
ATOM 644 N N . VAL A 1 85 ? 2.543 -1.759 -5.796 1.00 91.06 85 VAL A N 1
ATOM 645 C CA . VAL A 1 85 ? 3.776 -1.036 -6.150 1.00 91.06 85 VAL A CA 1
ATOM 646 C C . VAL A 1 85 ? 4.302 -1.475 -7.518 1.00 91.06 85 VAL A C 1
ATOM 648 O O . VAL A 1 85 ? 4.713 -0.639 -8.324 1.00 91.06 85 VAL A O 1
ATOM 651 N N . ARG A 1 86 ? 4.265 -2.777 -7.822 1.00 88.88 86 ARG A N 1
ATOM 652 C CA . ARG A 1 86 ? 4.682 -3.306 -9.125 1.00 88.88 86 ARG A CA 1
ATOM 653 C C . ARG A 1 86 ? 3.822 -2.754 -10.262 1.00 88.88 86 ARG A C 1
ATOM 655 O O . ARG A 1 86 ? 4.393 -2.349 -11.272 1.00 88.88 86 ARG A O 1
ATOM 662 N N . ILE A 1 87 ? 2.498 -2.715 -10.110 1.00 88.62 87 ILE A N 1
ATOM 663 C CA . ILE A 1 87 ? 1.584 -2.179 -11.133 1.00 88.62 87 ILE A CA 1
ATOM 664 C C . ILE A 1 87 ? 1.884 -0.696 -11.387 1.00 88.62 87 ILE A C 1
ATOM 666 O O . ILE A 1 87 ? 2.057 -0.277 -12.535 1.00 88.62 87 ILE A O 1
ATOM 670 N N . VAL A 1 88 ? 2.053 0.084 -10.315 1.00 88.31 88 VAL A N 1
ATOM 671 C CA . VAL A 1 88 ? 2.443 1.499 -10.399 1.00 88.31 88 VAL A CA 1
ATOM 672 C C . VAL A 1 88 ? 3.774 1.665 -11.138 1.00 88.31 88 VAL A C 1
ATOM 674 O O . VAL A 1 88 ? 3.882 2.496 -12.040 1.00 88.31 88 VAL A O 1
ATOM 677 N N . LEU A 1 89 ? 4.787 0.856 -10.829 1.00 85.81 89 LEU A N 1
ATOM 678 C CA . LEU A 1 89 ? 6.088 0.928 -11.504 1.00 85.81 89 LEU A CA 1
ATOM 679 C C . LEU A 1 89 ? 6.017 0.553 -12.987 1.00 85.81 89 LEU A C 1
ATOM 681 O O . LEU A 1 89 ? 6.659 1.206 -13.809 1.00 85.81 89 LEU A O 1
ATOM 685 N N . GLN A 1 90 ? 5.235 -0.468 -13.336 1.00 84.06 90 GLN A N 1
ATOM 686 C CA . GLN A 1 90 ? 5.043 -0.890 -14.725 1.00 84.06 90 GLN A CA 1
ATOM 687 C C . GLN A 1 90 ? 4.354 0.196 -15.558 1.00 84.06 90 GLN A C 1
ATOM 689 O O . GLN A 1 90 ? 4.729 0.412 -16.708 1.00 84.06 90 GLN A O 1
ATOM 694 N N . SER A 1 91 ? 3.415 0.939 -14.968 1.00 81.38 91 SER A N 1
ATOM 695 C CA . SER A 1 91 ? 2.759 2.062 -15.649 1.00 81.38 91 SER A CA 1
ATOM 696 C C . SER A 1 91 ? 3.698 3.235 -15.943 1.00 81.38 91 SER A C 1
ATOM 698 O O . SER A 1 91 ? 3.600 3.859 -16.998 1.00 81.38 91 SER A O 1
ATOM 700 N N . LYS A 1 92 ? 4.651 3.506 -15.038 1.00 72.50 92 LYS A N 1
ATOM 701 C CA . LYS A 1 92 ? 5.648 4.575 -15.186 1.00 72.50 92 LYS A CA 1
ATOM 702 C C . LYS A 1 92 ? 6.733 4.229 -16.207 1.00 72.50 92 LYS A C 1
ATOM 704 O O . LYS A 1 92 ? 7.443 5.128 -16.651 1.00 72.50 92 LYS A O 1
ATOM 709 N N . ASN A 1 93 ? 6.877 2.956 -16.581 1.00 65.56 93 ASN A N 1
ATOM 710 C CA . ASN A 1 93 ? 7.897 2.506 -17.524 1.00 65.56 93 ASN A CA 1
ATOM 711 C C . ASN A 1 93 ? 7.326 1.486 -18.531 1.00 65.56 93 ASN A C 1
ATOM 713 O O . ASN A 1 93 ? 7.672 0.304 -18.477 1.00 65.56 93 ASN A O 1
ATOM 717 N N . PRO A 1 94 ? 6.447 1.916 -19.459 1.00 50.56 94 PRO A N 1
ATOM 718 C CA . PRO A 1 94 ? 5.659 1.004 -20.288 1.00 50.56 94 PRO A CA 1
ATOM 719 C C . PRO A 1 94 ? 6.458 0.176 -21.310 1.00 50.56 94 PRO A C 1
ATOM 721 O O . PRO A 1 94 ? 5.859 -0.666 -21.973 1.00 50.56 94 PRO A O 1
ATOM 724 N N . ARG A 1 95 ? 7.780 0.367 -21.461 1.00 41.94 95 ARG A N 1
ATOM 725 C CA . ARG A 1 95 ? 8.654 -0.458 -22.316 1.00 41.94 95 ARG A CA 1
ATOM 726 C C . ARG A 1 95 ? 10.101 -0.455 -21.816 1.00 41.94 95 ARG A C 1
ATOM 728 O O . ARG A 1 95 ? 10.779 0.567 -21.867 1.00 41.94 95 ARG A O 1
ATOM 735 N N . GLN A 1 96 ? 10.599 -1.619 -21.428 1.00 42.53 96 GLN A N 1
ATOM 736 C CA . GLN A 1 96 ? 11.957 -2.023 -21.789 1.00 42.53 96 GLN A CA 1
ATOM 737 C C . GLN A 1 96 ? 11.766 -3.257 -22.678 1.00 42.53 96 GLN A C 1
ATOM 739 O O . GLN A 1 96 ? 11.718 -4.375 -22.171 1.00 42.53 96 GLN A O 1
ATOM 744 N N . ASP A 1 97 ? 11.498 -3.005 -23.963 1.00 39.03 97 ASP A N 1
ATOM 745 C CA . ASP A 1 97 ? 11.847 -3.942 -25.043 1.00 39.03 97 ASP A CA 1
ATOM 746 C C . ASP A 1 97 ? 13.374 -4.134 -25.052 1.00 39.03 97 ASP A C 1
ATOM 748 O O . ASP A 1 97 ? 14.084 -3.115 -24.854 1.00 39.03 97 ASP A O 1
#

pLDDT: mean 81.62, std 16.71, range [38.38, 94.38]

Radius of gyration: 13.44 Å; chains: 1; bounding box: 44×23×36 Å

Secondary structure (DSSP, 8-state):
----PBPTTT-SBHHHHHHHHHHHHHHHHHHH---GGG--TTSBGGGSSS-HHHHHHHHHHHHHHHT---HHHHTSTT-BHHHHHHHHHHHH-----